Protein AF-A0A7S2WMC5-F1 (afdb_monomer_lite)

Secondary structure (DSSP, 8-state):
-HHHHHHHHHHHHHHHHHHHHHHHHHHHHH--HHHHHHHHHHHHHTSSS---HHHHHHHHHHHHHH-SSSSHHHHHHHHHHHHHHHHHHHHHHHHHHHHHHTTSSTTSSS----------------------------------SHHHHHHHHT-HHHHHHHHHHHHHHHHHHHHHHHTT--

Sequence (182 aa):
EDAENRDILDERGYHLSTAAHYYRKAAELYDSPRANFNLGFMHQWGLGLKQDFPLAKRHFDLASTTNSGNAELAVKIALFCMKAHEDLTKYLVFWKDWQKDDWAQTTQTTLTGTDKKHRIPNHSNSEIGNGDTSHKFPTGKKKRTLEIVLSHVLTWETVLLAVLAVAFTMLLNYRRRTGRRQ

Structure (mmCIF, N/CA/C/O backbone):
data_AF-A0A7S2WMC5-F1
#
_entry.id   AF-A0A7S2WMC5-F1
#
loop_
_atom_site.group_PDB
_atom_site.id
_atom_site.type_symbol
_atom_site.label_atom_id
_atom_site.label_alt_id
_atom_site.label_comp_id
_atom_site.label_asym_id
_atom_site.label_entity_id
_atom_site.label_seq_id
_atom_site.pdbx_PDB_ins_code
_atom_site.Cartn_x
_atom_site.Cartn_y
_atom_site.Cartn_z
_atom_site.occupancy
_atom_site.B_iso_or_equiv
_atom_site.auth_seq_id
_atom_site.auth_comp_id
_atom_site.auth_asym_id
_atom_site.auth_atom_id
_atom_site.pdbx_PDB_model_num
ATOM 1 N N . GLU A 1 1 ? -18.361 22.824 -19.604 1.00 61.12 1 GLU A N 1
ATOM 2 C CA . GLU A 1 1 ? -17.854 22.438 -18.270 1.00 61.12 1 GLU A CA 1
ATOM 3 C C . GLU A 1 1 ? -18.191 20.987 -17.907 1.00 61.12 1 GLU A C 1
ATOM 5 O O . GLU A 1 1 ? -17.268 20.237 -17.623 1.00 61.12 1 GLU A O 1
ATOM 10 N N . ASP A 1 2 ? -19.449 20.530 -17.995 1.00 69.62 2 ASP A N 1
ATOM 11 C CA . ASP A 1 2 ? -19.800 19.140 -17.614 1.00 69.62 2 ASP A CA 1
ATOM 12 C C . ASP A 1 2 ? -19.323 18.042 -18.589 1.00 69.62 2 ASP A C 1
ATOM 14 O O . ASP A 1 2 ? -19.122 16.900 -18.181 1.00 69.62 2 ASP A O 1
ATOM 18 N N . ALA A 1 3 ? -19.159 18.350 -19.881 1.00 70.75 3 ALA A N 1
ATOM 19 C CA . ALA A 1 3 ? -18.632 17.401 -20.874 1.00 70.75 3 ALA A CA 1
ATOM 20 C C . ALA A 1 3 ? -17.104 17.258 -20.766 1.00 70.75 3 ALA A C 1
ATOM 22 O O . ALA A 1 3 ? -16.603 16.157 -20.592 1.00 70.75 3 ALA A O 1
ATOM 23 N N . GLU A 1 4 ? -16.396 18.384 -20.717 1.00 70.06 4 GLU A N 1
ATOM 24 C CA . GLU A 1 4 ? -14.940 18.446 -20.545 1.00 70.06 4 GLU A CA 1
ATOM 25 C C . GLU A 1 4 ? -14.478 17.780 -19.236 1.00 70.06 4 GLU A C 1
ATOM 27 O O . GLU A 1 4 ? -13.518 17.017 -19.226 1.00 70.06 4 GLU A O 1
ATOM 32 N N . ASN A 1 5 ? -15.217 17.959 -18.133 1.00 70.94 5 ASN A N 1
ATOM 33 C CA . ASN A 1 5 ? -14.928 17.244 -16.886 1.00 70.94 5 ASN A CA 1
ATOM 34 C C . ASN A 1 5 ? -15.128 15.725 -16.990 1.00 70.94 5 ASN A C 1
ATOM 36 O O . ASN A 1 5 ? -14.448 14.988 -16.280 1.00 70.94 5 ASN A O 1
ATOM 40 N N . ARG A 1 6 ? -16.048 15.237 -17.834 1.00 71.88 6 ARG A N 1
ATOM 41 C CA . ARG A 1 6 ? -16.231 13.793 -18.051 1.00 71.88 6 ARG A CA 1
ATOM 42 C C . ARG A 1 6 ? -15.093 13.204 -18.881 1.00 71.88 6 ARG A C 1
ATOM 44 O O . ARG A 1 6 ? -14.588 12.153 -18.499 1.00 71.88 6 ARG A O 1
ATOM 51 N N . ASP A 1 7 ? -14.631 13.917 -19.902 1.00 76.56 7 ASP A N 1
ATOM 52 C CA . ASP A 1 7 ? -13.492 13.497 -20.729 1.00 76.56 7 ASP A CA 1
ATOM 53 C C . ASP A 1 7 ? -12.194 13.433 -19.902 1.00 76.56 7 ASP A C 1
ATOM 55 O O . ASP A 1 7 ? -11.469 12.441 -19.944 1.00 76.56 7 ASP A O 1
ATOM 59 N N . ILE A 1 8 ? -11.956 14.421 -19.029 1.00 76.19 8 ILE A N 1
ATOM 60 C CA . ILE A 1 8 ? -10.798 14.437 -18.113 1.00 76.19 8 ILE A CA 1
ATOM 61 C C . ILE A 1 8 ? -10.810 13.239 -17.146 1.00 76.19 8 ILE A C 1
ATOM 63 O O . ILE A 1 8 ? -9.752 12.733 -16.756 1.00 76.19 8 ILE A O 1
ATOM 67 N N . LEU A 1 9 ? -11.990 12.798 -16.699 1.00 76.12 9 LEU A N 1
ATOM 68 C CA . LEU A 1 9 ? -12.109 11.643 -15.804 1.00 76.12 9 LEU A CA 1
ATOM 69 C C . LEU A 1 9 ? -11.818 10.328 -16.535 1.00 76.12 9 LEU A C 1
ATOM 71 O O . LEU A 1 9 ? -11.166 9.458 -15.952 1.00 76.12 9 LEU A O 1
ATOM 75 N N . ASP A 1 10 ? -12.250 10.207 -17.791 1.00 81.31 10 ASP A N 1
ATOM 76 C CA . ASP A 1 10 ? -12.004 9.025 -18.619 1.00 81.31 10 ASP A CA 1
ATOM 77 C C . ASP A 1 10 ? -10.522 8.912 -19.015 1.00 81.31 10 ASP A C 1
ATOM 79 O O . ASP A 1 10 ? -9.897 7.869 -18.807 1.00 81.31 10 ASP A O 1
ATOM 83 N N . GLU A 1 11 ? -9.897 10.022 -19.429 1.00 83.75 11 GLU A N 1
ATOM 84 C CA . GLU A 1 11 ? -8.457 10.071 -19.719 1.00 83.75 11 GLU A CA 1
ATOM 85 C C . GLU A 1 11 ? -7.613 9.693 -18.496 1.00 83.75 11 GLU A C 1
ATOM 87 O O . GLU A 1 11 ? -6.707 8.857 -18.577 1.00 83.75 11 GLU A O 1
ATOM 92 N N . ARG A 1 12 ? -7.928 10.247 -17.316 1.00 85.00 12 ARG A N 1
ATOM 93 C CA . ARG A 1 12 ? -7.229 9.888 -16.070 1.00 85.00 12 ARG A CA 1
ATOM 94 C C . ARG A 1 12 ? -7.381 8.405 -15.744 1.00 85.00 12 ARG A C 1
ATOM 96 O O . ARG A 1 12 ? -6.397 7.772 -15.361 1.00 85.00 12 ARG A O 1
ATOM 103 N N . GLY A 1 13 ? -8.580 7.847 -15.900 1.00 85.81 13 GLY A N 1
ATOM 104 C CA . GLY A 1 13 ? -8.832 6.419 -15.704 1.00 85.81 13 GLY A CA 1
ATOM 105 C C . GLY A 1 13 ? -7.994 5.551 -16.645 1.00 85.81 13 GLY A C 1
ATOM 106 O O . GLY A 1 13 ? -7.357 4.591 -16.200 1.00 85.81 13 GLY A O 1
ATOM 107 N N . TYR A 1 14 ? -7.919 5.939 -17.919 1.00 88.25 14 TYR A N 1
ATOM 108 C CA . TYR A 1 14 ? -7.126 5.260 -18.940 1.00 88.25 14 TYR A CA 1
ATOM 109 C C . TYR A 1 14 ? -5.619 5.291 -18.640 1.00 88.25 14 TYR A C 1
ATOM 111 O O . TYR A 1 14 ? -4.944 4.255 -18.693 1.00 88.25 14 TYR A O 1
ATOM 119 N N . HIS A 1 15 ? -5.081 6.452 -18.254 1.00 91.31 15 HIS A N 1
ATOM 120 C CA . HIS A 1 15 ? -3.672 6.581 -17.875 1.00 91.31 15 HIS A CA 1
ATOM 121 C C . HIS A 1 15 ? -3.325 5.735 -16.646 1.00 91.31 15 HIS A C 1
ATOM 123 O O . HIS A 1 15 ? -2.280 5.084 -16.626 1.00 91.31 15 HIS A O 1
ATOM 129 N N . LEU A 1 16 ? -4.209 5.689 -15.645 1.00 92.12 16 LEU A N 1
ATOM 130 C CA . LEU A 1 16 ? -4.021 4.857 -14.455 1.00 92.12 16 LEU A CA 1
ATOM 131 C C . LEU A 1 16 ? -4.069 3.363 -14.802 1.00 92.12 16 LEU A C 1
ATOM 133 O O . LEU A 1 16 ? -3.198 2.610 -14.376 1.00 92.12 16 LEU A O 1
ATOM 137 N N . SER A 1 17 ? -5.021 2.925 -15.626 1.00 91.94 17 SER A N 1
ATOM 138 C CA . SER A 1 17 ? -5.083 1.528 -16.081 1.00 91.94 17 SER A CA 1
ATOM 139 C C . SER A 1 17 ? -3.808 1.116 -16.830 1.00 91.94 17 SER A C 1
ATOM 141 O O . SER A 1 17 ? -3.213 0.065 -16.572 1.00 91.94 17 SER A O 1
ATOM 143 N N . THR A 1 18 ? -3.316 2.003 -17.694 1.00 93.75 18 THR A N 1
ATOM 144 C CA . THR A 1 18 ? -2.070 1.801 -18.436 1.00 93.75 18 THR A CA 1
ATOM 145 C C . THR A 1 18 ? -0.858 1.742 -17.499 1.00 93.75 18 THR A C 1
ATOM 147 O O . THR A 1 18 ? -0.014 0.854 -17.630 1.00 93.75 18 THR A O 1
ATOM 150 N N . ALA A 1 19 ? -0.778 2.635 -16.508 1.00 93.75 19 ALA A N 1
ATOM 151 C CA . ALA A 1 19 ? 0.290 2.634 -15.510 1.00 93.75 19 ALA A CA 1
ATOM 152 C C . ALA A 1 19 ? 0.305 1.336 -14.688 1.00 93.75 19 ALA A C 1
ATOM 154 O O . ALA A 1 19 ? 1.363 0.726 -14.527 1.00 93.75 19 ALA A O 1
ATOM 155 N N . ALA A 1 20 ? -0.864 0.863 -14.244 1.00 93.38 20 ALA A N 1
ATOM 156 C CA . ALA A 1 20 ? -1.004 -0.416 -13.551 1.00 93.38 20 ALA A CA 1
ATOM 157 C C . ALA A 1 20 ? -0.447 -1.583 -14.374 1.00 93.38 20 ALA A C 1
ATOM 159 O O . ALA A 1 20 ? 0.269 -2.435 -13.847 1.00 93.38 20 ALA A O 1
ATOM 160 N N . HIS A 1 21 ? -0.728 -1.608 -15.676 1.00 93.81 21 HIS A N 1
ATOM 161 C CA . HIS A 1 21 ? -0.211 -2.639 -16.567 1.00 93.81 21 HIS A CA 1
ATOM 162 C C . HIS A 1 21 ? 1.328 -2.624 -16.648 1.00 93.81 21 HIS A C 1
ATOM 164 O O . HIS A 1 21 ? 1.963 -3.679 -16.580 1.00 93.81 21 HIS A O 1
ATOM 170 N N . TYR A 1 22 ? 1.956 -1.447 -16.738 1.00 94.56 22 TYR A N 1
ATOM 171 C CA . TYR A 1 22 ? 3.420 -1.350 -16.735 1.00 94.56 22 TYR A CA 1
ATOM 172 C C . TYR A 1 22 ? 4.039 -1.707 -15.382 1.00 94.56 22 TYR A C 1
ATOM 174 O O . TYR A 1 22 ? 5.055 -2.402 -15.350 1.00 94.56 22 TYR A O 1
ATOM 182 N N . TYR A 1 23 ? 3.423 -1.302 -14.268 1.00 94.12 23 TYR A N 1
ATOM 183 C CA . TYR A 1 23 ? 3.882 -1.711 -12.940 1.00 94.12 23 TYR A CA 1
ATOM 184 C C . TYR A 1 23 ? 3.781 -3.218 -12.742 1.00 94.12 23 TYR A C 1
ATOM 186 O O . TYR A 1 23 ? 4.703 -3.812 -12.193 1.00 94.12 23 TYR A O 1
ATOM 194 N N . ARG A 1 24 ? 2.725 -3.855 -13.255 1.00 93.88 24 ARG A N 1
ATOM 195 C CA . ARG A 1 24 ? 2.596 -5.312 -13.232 1.00 93.88 24 ARG A CA 1
ATOM 196 C C . ARG A 1 24 ? 3.755 -5.986 -13.960 1.00 93.88 24 ARG A C 1
ATOM 198 O O . ARG A 1 24 ? 4.424 -6.828 -13.376 1.00 93.88 24 ARG A O 1
ATOM 205 N N . LYS A 1 25 ? 4.057 -5.550 -15.188 1.00 95.25 25 LYS A N 1
ATOM 206 C CA . LYS A 1 25 ? 5.210 -6.065 -15.943 1.00 95.25 25 LYS A CA 1
ATOM 207 C C . LYS A 1 25 ? 6.529 -5.840 -15.204 1.00 95.25 25 LYS A C 1
ATOM 209 O O . LYS A 1 25 ? 7.369 -6.728 -15.182 1.00 95.25 25 LYS A O 1
ATOM 214 N N . ALA A 1 26 ? 6.717 -4.675 -14.587 1.00 92.44 26 ALA A N 1
ATOM 215 C CA . ALA A 1 26 ? 7.933 -4.377 -13.837 1.00 92.44 26 ALA A CA 1
ATOM 216 C C . ALA A 1 26 ? 8.072 -5.221 -12.556 1.00 92.44 26 ALA A C 1
ATOM 218 O O . ALA A 1 26 ? 9.184 -5.603 -12.194 1.00 92.44 26 ALA A O 1
ATOM 219 N N . ALA A 1 27 ? 6.958 -5.522 -11.886 1.00 90.69 27 ALA A N 1
ATOM 220 C CA . ALA A 1 27 ? 6.921 -6.425 -10.741 1.00 90.69 27 ALA A CA 1
ATOM 221 C C . ALA A 1 27 ? 7.203 -7.877 -11.161 1.00 90.69 27 ALA A C 1
ATOM 223 O O . ALA A 1 27 ? 7.975 -8.555 -10.502 1.00 90.69 27 ALA A O 1
ATOM 224 N N . GLU A 1 28 ? 6.641 -8.340 -12.279 1.00 90.12 28 GLU A N 1
ATOM 225 C CA . GLU A 1 28 ? 6.830 -9.715 -12.763 1.00 90.12 28 GLU A CA 1
ATOM 226 C C . GLU A 1 28 ? 8.234 -9.958 -13.342 1.00 90.12 28 GLU A C 1
ATOM 228 O O . GLU A 1 28 ? 8.817 -11.014 -13.112 1.00 90.12 28 GLU A O 1
ATOM 233 N N . LEU A 1 29 ? 8.793 -8.993 -14.081 1.00 91.81 29 LEU A N 1
ATOM 234 C CA . LEU A 1 29 ? 10.081 -9.152 -14.770 1.00 91.81 29 LEU A CA 1
ATOM 235 C C . LEU A 1 29 ? 11.295 -8.842 -13.889 1.00 91.81 29 LEU A C 1
ATOM 237 O O . LEU A 1 29 ? 12.344 -9.456 -14.063 1.00 91.81 29 LEU A O 1
ATOM 241 N N . TYR A 1 30 ? 11.178 -7.864 -12.989 1.00 88.38 30 TYR A N 1
ATOM 242 C CA . TYR A 1 30 ? 12.319 -7.326 -12.237 1.00 88.38 30 TYR A CA 1
ATOM 243 C C . TYR A 1 30 ? 12.152 -7.425 -10.721 1.00 88.38 30 TYR A C 1
ATOM 245 O O . TYR A 1 30 ? 12.967 -6.855 -9.998 1.00 88.38 30 TYR A O 1
ATOM 253 N N . ASP A 1 31 ? 11.074 -8.061 -10.246 1.00 85.81 31 ASP A N 1
ATOM 254 C CA . ASP A 1 31 ? 10.668 -8.099 -8.834 1.00 85.81 31 ASP A CA 1
ATOM 255 C C . ASP A 1 31 ? 10.788 -6.729 -8.149 1.00 85.81 31 ASP A C 1
ATOM 257 O O . ASP A 1 31 ? 11.245 -6.579 -7.019 1.00 85.81 31 ASP A O 1
ATOM 261 N N . SER A 1 32 ? 10.445 -5.664 -8.882 1.00 87.88 32 SER A N 1
ATOM 262 C CA . SER A 1 32 ? 10.767 -4.320 -8.421 1.00 87.88 32 SER A CA 1
ATOM 263 C C . SER A 1 32 ? 9.929 -3.974 -7.182 1.00 87.88 32 SER A C 1
ATOM 265 O O . SER A 1 32 ? 8.700 -3.879 -7.284 1.00 87.88 32 SER A O 1
ATOM 267 N N . PRO A 1 33 ? 10.550 -3.676 -6.024 1.00 87.69 33 PRO A N 1
ATOM 268 C CA . PRO A 1 33 ? 9.816 -3.363 -4.796 1.00 87.69 33 PRO A CA 1
ATOM 269 C C . PRO A 1 33 ? 8.973 -2.092 -4.952 1.00 87.69 33 PRO A C 1
ATOM 271 O O . PRO A 1 33 ? 7.888 -1.977 -4.389 1.00 87.69 33 PRO A O 1
ATOM 274 N N . ARG A 1 34 ? 9.433 -1.142 -5.777 1.00 87.25 34 ARG A N 1
ATOM 275 C CA . ARG A 1 34 ? 8.686 0.084 -6.099 1.00 87.25 34 ARG A CA 1
ATOM 276 C C . ARG A 1 34 ? 7.462 -0.203 -6.964 1.00 87.25 34 ARG A C 1
ATOM 278 O O . ARG A 1 34 ? 6.416 0.396 -6.741 1.00 87.25 34 ARG A O 1
ATOM 285 N N . ALA A 1 35 ? 7.583 -1.112 -7.931 1.00 91.19 35 ALA A N 1
ATOM 286 C CA . ALA A 1 35 ? 6.454 -1.506 -8.764 1.00 91.19 35 ALA A CA 1
ATOM 287 C C . ALA A 1 35 ? 5.395 -2.247 -7.937 1.00 91.19 35 ALA A C 1
ATOM 289 O O . ALA A 1 35 ? 4.222 -1.899 -8.019 1.00 91.19 35 ALA A O 1
ATOM 290 N N . ASN A 1 36 ? 5.817 -3.178 -7.076 1.00 91.19 36 ASN A N 1
ATOM 291 C CA . ASN A 1 36 ? 4.932 -3.867 -6.136 1.00 91.19 36 ASN A CA 1
ATOM 292 C C . ASN A 1 36 ? 4.239 -2.891 -5.169 1.00 91.19 36 ASN A C 1
ATOM 294 O O . ASN A 1 36 ? 3.026 -2.971 -4.991 1.00 91.19 36 ASN A O 1
ATOM 298 N N . PHE A 1 37 ? 4.958 -1.904 -4.623 1.00 90.81 37 PHE A N 1
ATOM 299 C CA . PHE A 1 37 ? 4.348 -0.864 -3.788 1.00 90.81 37 PHE A CA 1
ATOM 300 C C . PHE A 1 37 ? 3.276 -0.063 -4.542 1.00 90.81 37 PHE A C 1
ATOM 302 O O . PHE A 1 37 ? 2.164 0.098 -4.042 1.00 90.81 37 PHE A O 1
ATOM 309 N N . ASN A 1 38 ? 3.577 0.401 -5.758 1.00 91.19 38 ASN A N 1
ATOM 310 C CA . ASN A 1 38 ? 2.623 1.166 -6.563 1.00 91.19 38 ASN A CA 1
ATOM 311 C C . ASN A 1 38 ? 1.410 0.321 -6.975 1.00 91.19 38 ASN A C 1
ATOM 313 O O . ASN A 1 38 ? 0.292 0.825 -6.976 1.00 91.19 38 ASN A O 1
ATOM 317 N N . LEU A 1 39 ? 1.597 -0.967 -7.271 1.00 92.50 39 LEU A N 1
ATOM 318 C CA . LEU A 1 39 ? 0.489 -1.866 -7.587 1.00 92.50 39 LEU A CA 1
ATOM 319 C C . LEU A 1 39 ? -0.421 -2.082 -6.368 1.00 92.50 39 LEU A C 1
ATOM 321 O O . LEU A 1 39 ? -1.644 -2.007 -6.487 1.00 92.50 39 LEU A O 1
ATOM 325 N N . GLY A 1 40 ? 0.175 -2.274 -5.184 1.00 91.62 40 GLY A N 1
ATOM 326 C CA . GLY A 1 40 ? -0.557 -2.358 -3.919 1.00 91.62 40 GLY A CA 1
ATOM 327 C C . GLY A 1 40 ? -1.345 -1.082 -3.620 1.00 91.62 40 GLY A C 1
ATOM 328 O O . GLY A 1 40 ? -2.528 -1.146 -3.287 1.00 91.62 40 GLY A O 1
ATOM 329 N N . PHE A 1 41 ? -0.728 0.080 -3.851 1.00 89.75 41 PHE A N 1
ATOM 330 C CA . PHE A 1 41 ? -1.374 1.388 -3.756 1.00 89.75 41 PHE A CA 1
ATOM 331 C C . PHE A 1 41 ? -2.597 1.451 -4.686 1.00 89.75 41 PHE A C 1
ATOM 333 O O . PHE A 1 41 ? -3.723 1.668 -4.246 1.00 89.75 41 PHE A O 1
ATOM 340 N N . MET A 1 42 ? -2.431 1.164 -5.975 1.00 91.56 42 MET A N 1
ATOM 341 C CA . MET A 1 42 ? -3.540 1.248 -6.931 1.00 91.56 42 MET A CA 1
ATOM 342 C C . MET A 1 42 ? -4.704 0.303 -6.591 1.00 91.56 42 MET A C 1
ATOM 344 O O . MET A 1 42 ? -5.859 0.699 -6.751 1.00 91.56 42 MET A O 1
ATOM 348 N N . HIS A 1 43 ? -4.430 -0.884 -6.039 1.00 92.56 43 HIS A N 1
ATOM 349 C CA . HIS A 1 43 ? -5.460 -1.795 -5.529 1.00 92.56 43 HIS A CA 1
ATOM 350 C C . HIS A 1 43 ? -6.152 -1.302 -4.250 1.00 92.56 43 HIS A C 1
ATOM 352 O O . HIS A 1 43 ? -7.343 -1.554 -4.077 1.00 92.56 43 HIS A O 1
ATOM 358 N N . GLN A 1 44 ? -5.461 -0.574 -3.372 1.00 87.75 44 GLN A N 1
ATOM 359 C CA . GLN A 1 44 ? -6.057 -0.012 -2.157 1.00 87.75 44 GLN A CA 1
ATOM 360 C C . GLN A 1 44 ? -7.054 1.114 -2.464 1.00 87.75 44 GLN A C 1
ATOM 362 O O . GLN A 1 44 ? -8.115 1.178 -1.842 1.00 87.75 44 GLN A O 1
ATOM 367 N N . TRP A 1 45 ? -6.727 1.997 -3.412 1.00 86.38 45 TRP A N 1
ATOM 368 C CA . TRP A 1 45 ? -7.572 3.147 -3.769 1.00 86.38 45 TRP A CA 1
ATOM 369 C C . TRP A 1 45 ? -8.489 2.910 -4.976 1.00 86.38 45 TRP A C 1
ATOM 371 O O . TRP A 1 45 ? -9.348 3.743 -5.245 1.00 86.38 45 TRP A O 1
ATOM 381 N N . GLY A 1 46 ? -8.334 1.799 -5.700 1.00 88.94 46 GLY A N 1
ATOM 382 C CA . GLY A 1 46 ? -9.106 1.532 -6.918 1.00 88.94 46 GLY A CA 1
ATOM 383 C C . GLY A 1 46 ? -8.731 2.458 -8.084 1.00 88.94 46 GLY A C 1
ATOM 384 O O . GLY A 1 46 ? -9.591 2.892 -8.847 1.00 88.94 46 GLY A O 1
ATOM 385 N N . LEU A 1 47 ? -7.449 2.810 -8.207 1.00 86.44 47 LEU A N 1
ATOM 386 C CA . LEU A 1 47 ? -6.949 3.733 -9.231 1.00 86.44 47 LEU A CA 1
ATOM 387 C C . LEU A 1 47 ? -6.671 2.978 -10.531 1.00 86.44 47 LEU A C 1
ATOM 389 O O . LEU A 1 47 ? -5.665 2.282 -10.632 1.00 86.44 47 LEU A O 1
ATOM 393 N N . GLY A 1 48 ? -7.563 3.084 -11.521 1.00 83.56 48 GLY A N 1
ATOM 394 C CA . GLY A 1 48 ? -7.423 2.382 -12.811 1.00 83.56 48 GLY A CA 1
ATOM 395 C C . GLY A 1 48 ? -7.496 0.848 -12.717 1.00 83.56 48 GLY A C 1
ATOM 396 O O . GLY A 1 48 ? -7.332 0.154 -13.719 1.00 83.56 48 GLY A O 1
ATOM 397 N N . LEU A 1 49 ? -7.749 0.325 -11.515 1.00 86.88 49 LEU A N 1
ATOM 398 C CA . LEU A 1 49 ? -7.889 -1.082 -11.162 1.00 86.88 49 LEU A CA 1
ATOM 399 C C . LEU A 1 49 ? -9.088 -1.238 -10.226 1.00 86.88 49 LEU A C 1
ATOM 401 O O . LEU A 1 49 ? -9.489 -0.301 -9.537 1.00 86.88 49 LEU A O 1
ATOM 405 N N . LYS A 1 50 ? -9.630 -2.454 -10.147 1.00 88.94 50 LYS A N 1
ATOM 406 C CA . LYS A 1 50 ? -10.634 -2.786 -9.135 1.00 88.94 50 LYS A CA 1
ATOM 407 C C . LYS A 1 50 ? -10.000 -2.736 -7.740 1.00 88.94 50 LYS A C 1
ATOM 409 O O . LYS A 1 50 ? -8.909 -3.275 -7.536 1.00 88.94 50 LYS A O 1
ATOM 414 N N . GLN A 1 51 ? -10.704 -2.105 -6.800 1.00 90.25 51 GLN A N 1
ATOM 415 C CA . GLN A 1 51 ? -10.285 -2.045 -5.404 1.00 90.25 51 GLN A CA 1
ATOM 416 C C . GLN A 1 51 ? -10.276 -3.453 -4.791 1.00 90.25 51 GLN A C 1
ATOM 418 O O . GLN A 1 51 ? -11.299 -4.140 -4.803 1.00 90.25 51 GLN A O 1
ATOM 423 N N . ASP A 1 52 ? -9.121 -3.875 -4.279 1.00 90.56 52 ASP A N 1
ATOM 424 C CA . ASP A 1 52 ? -8.905 -5.198 -3.690 1.00 90.56 52 ASP A CA 1
ATOM 425 C C . ASP A 1 52 ? -7.874 -5.104 -2.556 1.00 90.56 52 ASP A C 1
ATOM 427 O O . ASP A 1 52 ? -6.663 -5.020 -2.768 1.00 90.56 52 ASP A O 1
ATOM 431 N N . PHE A 1 53 ? -8.376 -5.085 -1.323 1.00 86.75 53 PHE A N 1
ATOM 432 C CA . PHE A 1 53 ? -7.562 -4.948 -0.118 1.00 86.75 53 PHE A CA 1
ATOM 433 C C . PHE A 1 53 ? -6.655 -6.167 0.149 1.00 86.75 53 PHE A C 1
ATOM 435 O O . PHE A 1 53 ? -5.468 -5.959 0.418 1.00 86.75 53 PHE A O 1
ATOM 442 N N . PRO A 1 54 ? -7.139 -7.427 0.068 1.00 89.44 54 PRO A N 1
ATOM 443 C CA . PRO A 1 54 ? -6.273 -8.604 0.162 1.00 89.44 54 PRO A CA 1
ATOM 444 C C . PRO A 1 54 ? -5.116 -8.597 -0.840 1.00 89.44 54 PRO A C 1
ATOM 446 O O . PRO A 1 54 ? -3.973 -8.878 -0.469 1.00 89.44 54 PRO A O 1
ATOM 449 N N . LEU A 1 55 ? -5.397 -8.253 -2.098 1.00 89.38 55 LEU A N 1
ATOM 450 C CA . LEU A 1 55 ? -4.378 -8.221 -3.141 1.00 89.38 55 LEU A CA 1
ATOM 451 C C . LEU A 1 55 ? -3.373 -7.087 -2.906 1.00 89.38 55 LEU A C 1
ATOM 453 O O . LEU A 1 55 ? -2.168 -7.305 -3.038 1.00 89.38 55 LEU A O 1
ATOM 457 N N . ALA A 1 56 ? -3.845 -5.915 -2.467 1.00 89.44 56 ALA A N 1
ATOM 458 C CA . ALA A 1 56 ? -2.983 -4.800 -2.082 1.00 89.44 56 ALA A CA 1
ATOM 459 C C . ALA A 1 56 ? -1.976 -5.201 -0.995 1.00 89.44 56 ALA A C 1
ATOM 461 O O . ALA A 1 56 ? -0.777 -4.957 -1.139 1.00 89.44 56 ALA A O 1
ATOM 462 N N . LYS A 1 57 ? -2.449 -5.887 0.054 1.00 89.75 57 LYS A N 1
ATOM 463 C CA . LYS A 1 57 ? -1.590 -6.380 1.136 1.00 89.75 57 LYS A CA 1
ATOM 464 C C . LYS A 1 57 ? -0.508 -7.323 0.613 1.00 89.75 57 LYS A C 1
ATOM 466 O O . LYS A 1 57 ? 0.655 -7.143 0.951 1.00 89.75 57 LYS A O 1
ATOM 471 N N . ARG A 1 58 ? -0.862 -8.271 -0.260 1.00 90.31 58 ARG A N 1
ATOM 472 C CA . ARG A 1 58 ? 0.110 -9.206 -0.848 1.00 90.31 58 ARG A CA 1
ATOM 473 C C . ARG A 1 58 ? 1.221 -8.479 -1.611 1.00 90.31 58 ARG A C 1
ATOM 475 O O . ARG A 1 58 ? 2.382 -8.860 -1.501 1.00 90.31 58 ARG A O 1
ATOM 482 N N . HIS A 1 59 ? 0.878 -7.443 -2.375 1.00 90.94 59 HIS A N 1
ATOM 483 C CA . HIS A 1 59 ? 1.873 -6.648 -3.096 1.00 90.94 59 HIS A CA 1
ATOM 484 C C . HIS A 1 59 ? 2.749 -5.810 -2.159 1.00 90.94 59 HIS A C 1
ATOM 486 O O . HIS A 1 59 ? 3.949 -5.691 -2.398 1.00 90.94 59 HIS A O 1
ATOM 492 N N . PHE A 1 60 ? 2.192 -5.281 -1.067 1.00 89.31 60 PHE A N 1
ATOM 493 C CA . PHE A 1 60 ? 2.988 -4.633 -0.025 1.00 89.31 60 PHE A CA 1
ATOM 494 C C . PHE A 1 60 ? 3.932 -5.614 0.677 1.00 89.31 60 PHE A C 1
ATOM 496 O O . PHE A 1 60 ? 5.102 -5.290 0.855 1.00 89.31 60 PHE A O 1
ATOM 503 N N . ASP A 1 61 ? 3.474 -6.825 0.994 1.00 88.38 61 ASP A N 1
ATOM 504 C CA . ASP A 1 61 ? 4.319 -7.869 1.579 1.00 88.38 61 ASP A CA 1
ATOM 505 C C . ASP A 1 61 ? 5.490 -8.211 0.636 1.00 88.38 61 ASP A C 1
ATOM 507 O O . ASP A 1 61 ? 6.640 -8.244 1.072 1.00 88.38 61 ASP A O 1
ATOM 511 N N . LEU A 1 62 ? 5.226 -8.344 -0.671 1.00 87.50 62 LEU A N 1
ATOM 512 C CA . LEU A 1 62 ? 6.262 -8.588 -1.686 1.00 87.50 62 LEU A CA 1
ATOM 513 C C . LEU A 1 62 ? 7.246 -7.409 -1.813 1.00 87.50 62 LEU A C 1
ATOM 515 O O . LEU A 1 62 ? 8.457 -7.592 -1.904 1.00 87.50 62 LEU A O 1
ATOM 519 N N . ALA A 1 63 ? 6.745 -6.172 -1.749 1.00 86.50 63 ALA A N 1
ATOM 520 C CA . ALA A 1 63 ? 7.592 -4.980 -1.737 1.00 86.50 63 ALA A CA 1
ATOM 521 C C . ALA A 1 63 ? 8.486 -4.905 -0.487 1.00 86.50 63 ALA A C 1
ATOM 523 O O . ALA A 1 63 ? 9.609 -4.399 -0.566 1.00 86.50 63 ALA A O 1
ATOM 524 N N . SER A 1 64 ? 7.999 -5.411 0.653 1.00 82.00 64 SER A N 1
ATOM 525 C CA . SER A 1 64 ? 8.755 -5.478 1.906 1.00 82.00 64 SER A CA 1
ATOM 526 C C . SER A 1 64 ? 9.873 -6.515 1.854 1.00 82.00 64 SER A C 1
ATOM 528 O O . SER A 1 64 ? 10.926 -6.282 2.442 1.00 82.00 64 SER A O 1
ATOM 530 N N . THR A 1 65 ? 9.660 -7.657 1.193 1.00 78.88 65 THR A N 1
ATOM 531 C CA . THR A 1 65 ? 10.659 -8.735 1.144 1.00 78.88 65 THR A CA 1
ATOM 532 C C . THR A 1 65 ? 11.856 -8.389 0.267 1.00 78.88 65 THR A C 1
ATOM 534 O O . THR A 1 65 ? 12.972 -8.799 0.575 1.00 78.88 65 THR A O 1
ATOM 537 N N . THR A 1 66 ? 11.651 -7.607 -0.796 1.00 72.81 66 THR A N 1
ATOM 538 C CA . THR A 1 66 ? 12.695 -7.348 -1.800 1.00 72.81 66 THR A CA 1
ATOM 539 C C . THR A 1 66 ? 13.580 -6.132 -1.470 1.00 72.81 66 THR A C 1
ATOM 541 O O . THR A 1 66 ? 14.632 -5.954 -2.081 1.00 72.81 66 THR A O 1
ATOM 544 N N . ASN A 1 67 ? 13.219 -5.279 -0.498 1.00 67.94 67 ASN A N 1
ATOM 545 C CA . ASN A 1 67 ? 13.989 -4.068 -0.170 1.00 67.94 67 ASN A CA 1
ATOM 546 C C . ASN A 1 67 ? 14.251 -3.902 1.335 1.00 67.94 67 ASN A C 1
ATOM 548 O O . ASN A 1 67 ? 13.475 -3.270 2.048 1.00 67.94 67 ASN A O 1
ATOM 552 N N . SER A 1 68 ? 15.398 -4.405 1.784 1.00 59.34 68 SER A N 1
ATOM 553 C CA . SER A 1 68 ? 15.863 -4.402 3.178 1.00 59.34 68 SER A CA 1
ATOM 554 C C . SER A 1 68 ? 16.485 -3.080 3.665 1.00 59.34 68 SER A C 1
ATOM 556 O O . SER A 1 68 ? 16.961 -3.020 4.794 1.00 59.34 68 SER A O 1
ATOM 558 N N . GLY A 1 69 ? 16.524 -2.024 2.838 1.00 62.09 69 GLY A N 1
ATOM 559 C CA . GLY A 1 69 ? 17.242 -0.781 3.165 1.00 62.09 69 GLY A CA 1
ATOM 560 C C . GLY A 1 69 ? 16.356 0.444 3.402 1.00 62.09 69 GLY A C 1
ATOM 561 O O . GLY A 1 69 ? 16.396 1.037 4.473 1.00 62.09 69 GLY A O 1
ATOM 562 N N . ASN A 1 70 ? 15.570 0.853 2.394 1.00 57.41 70 ASN A N 1
ATOM 563 C CA . ASN A 1 70 ? 14.910 2.176 2.392 1.00 57.41 70 ASN A CA 1
ATOM 564 C C . ASN A 1 70 ? 13.400 2.160 2.082 1.00 57.41 70 ASN A C 1
ATOM 566 O O . ASN A 1 70 ? 12.706 3.108 2.443 1.00 57.41 70 ASN A O 1
ATOM 570 N N . ALA A 1 71 ? 12.862 1.129 1.414 1.00 58.31 71 ALA A N 1
ATOM 571 C CA . ALA A 1 71 ? 11.415 1.062 1.133 1.00 58.31 71 ALA A CA 1
ATOM 572 C C . ALA A 1 71 ? 10.605 0.378 2.243 1.00 58.31 71 ALA A C 1
ATOM 574 O O . ALA A 1 71 ? 9.382 0.504 2.266 1.00 58.31 71 ALA A O 1
ATOM 575 N N . GLU A 1 72 ? 11.272 -0.291 3.185 1.00 67.56 72 GLU A N 1
ATOM 576 C CA . GLU A 1 72 ? 10.624 -1.008 4.282 1.00 67.56 72 GLU A CA 1
ATOM 577 C C . GLU A 1 72 ? 9.757 -0.081 5.148 1.00 67.56 72 GLU A C 1
ATOM 579 O O . GLU A 1 72 ? 8.639 -0.436 5.514 1.00 67.56 72 GLU A O 1
ATOM 584 N N . LEU A 1 73 ? 10.220 1.145 5.423 1.00 71.25 73 LEU A N 1
ATOM 585 C CA . LEU A 1 73 ? 9.467 2.104 6.236 1.00 71.25 73 LEU A CA 1
ATOM 586 C C . LEU A 1 73 ? 8.171 2.551 5.544 1.00 71.25 73 LEU A C 1
ATOM 588 O O . LEU A 1 73 ? 7.116 2.571 6.173 1.00 71.25 7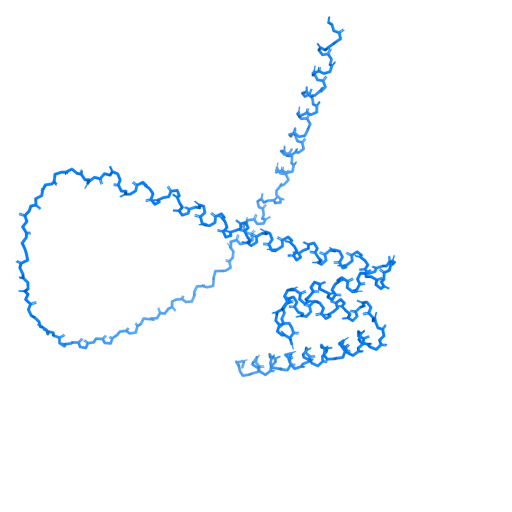3 LEU A O 1
ATOM 592 N N . ALA 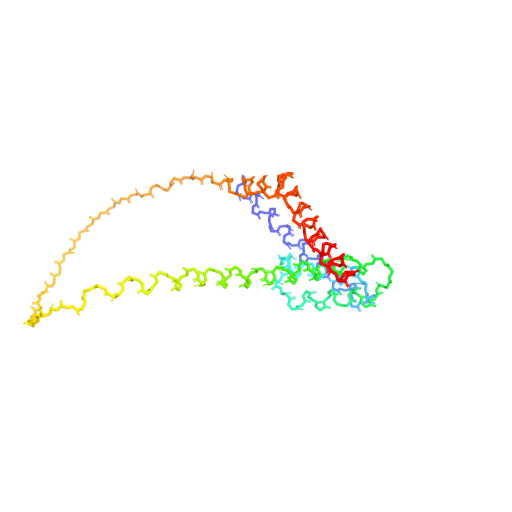A 1 74 ? 8.232 2.874 4.250 1.00 72.81 74 ALA A N 1
ATOM 593 C CA . ALA A 1 74 ? 7.063 3.312 3.487 1.00 72.81 74 ALA A CA 1
ATOM 594 C C . ALA A 1 74 ? 6.009 2.199 3.379 1.00 72.81 74 ALA A C 1
ATOM 596 O O . ALA A 1 74 ? 4.819 2.447 3.575 1.00 72.81 74 ALA A O 1
ATOM 597 N N . VAL A 1 75 ? 6.455 0.964 3.137 1.00 76.88 75 VAL A N 1
ATOM 598 C CA . VAL A 1 75 ? 5.588 -0.219 3.099 1.00 76.88 75 VAL A CA 1
ATOM 599 C C . VAL A 1 75 ? 4.956 -0.477 4.469 1.00 76.88 75 VAL A C 1
ATOM 601 O O . VAL A 1 75 ? 3.745 -0.663 4.559 1.00 76.88 75 VAL A O 1
ATOM 604 N N . LYS A 1 76 ? 5.737 -0.417 5.555 1.00 79.12 76 LYS A N 1
ATOM 605 C CA . LYS A 1 76 ? 5.234 -0.592 6.927 1.00 79.12 76 LYS A CA 1
ATOM 606 C C . LYS A 1 76 ? 4.200 0.462 7.310 1.00 79.12 76 LYS A C 1
ATOM 608 O O . LYS A 1 76 ? 3.184 0.114 7.906 1.00 79.12 76 LYS A O 1
ATOM 613 N N . ILE A 1 77 ? 4.426 1.727 6.953 1.00 82.56 77 ILE A N 1
ATOM 614 C CA . ILE A 1 77 ? 3.453 2.803 7.185 1.00 82.56 77 ILE A CA 1
ATOM 615 C C . ILE A 1 77 ? 2.172 2.539 6.387 1.00 82.56 77 ILE A C 1
ATOM 617 O O . ILE A 1 77 ? 1.084 2.642 6.947 1.00 82.56 77 ILE A O 1
ATOM 621 N N . ALA A 1 78 ? 2.279 2.144 5.114 1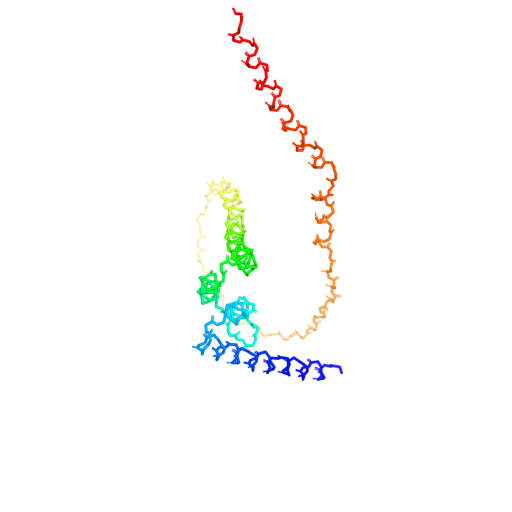.00 78.06 78 ALA A N 1
ATOM 622 C CA . ALA A 1 78 ? 1.114 1.824 4.287 1.00 78.06 78 ALA A CA 1
ATOM 623 C C . ALA A 1 78 ? 0.293 0.660 4.872 1.00 78.06 78 ALA A C 1
ATOM 625 O O . ALA A 1 78 ? -0.925 0.776 5.019 1.00 78.06 78 ALA A O 1
ATOM 626 N N . LEU A 1 79 ? 0.961 -0.421 5.289 1.00 80.69 79 LEU A N 1
ATOM 627 C CA . LEU A 1 79 ? 0.334 -1.567 5.954 1.00 80.69 79 LEU A CA 1
ATOM 628 C C . LEU A 1 79 ? -0.322 -1.174 7.282 1.00 80.69 79 LEU A C 1
ATOM 630 O O . LEU A 1 79 ? -1.452 -1.581 7.556 1.00 80.69 79 LEU A O 1
ATOM 634 N N . PHE A 1 80 ? 0.349 -0.355 8.093 1.00 86.38 80 PHE A N 1
ATOM 635 C CA . PHE A 1 80 ? -0.202 0.147 9.348 1.00 86.38 80 PHE A CA 1
ATOM 636 C C . PHE A 1 80 ? -1.448 1.007 9.113 1.00 86.38 80 PHE A C 1
ATOM 638 O O . PHE A 1 80 ? -2.474 0.773 9.745 1.00 86.38 80 PHE A O 1
ATOM 645 N N . CYS A 1 81 ? -1.403 1.954 8.171 1.00 81.31 81 CYS A N 1
ATOM 646 C CA . CYS A 1 81 ? -2.550 2.792 7.822 1.00 81.31 81 CYS A CA 1
ATOM 647 C C . CYS A 1 81 ? -3.729 1.964 7.301 1.00 81.31 81 CYS A C 1
ATOM 649 O O . CYS A 1 81 ? -4.870 2.218 7.684 1.00 81.31 81 CYS A O 1
ATOM 651 N N . MET A 1 82 ? -3.466 0.961 6.461 1.00 80.19 82 MET A N 1
ATOM 652 C CA . MET A 1 82 ? -4.495 0.045 5.973 1.00 80.19 82 MET A CA 1
ATOM 653 C C . MET A 1 82 ? -5.144 -0.719 7.133 1.00 80.19 82 MET A C 1
ATOM 655 O O . MET A 1 82 ? -6.372 -0.767 7.229 1.00 80.19 82 MET A O 1
ATOM 659 N N . LYS A 1 83 ? -4.331 -1.272 8.039 1.00 82.50 83 LYS A N 1
ATOM 660 C CA . LYS A 1 83 ? -4.829 -2.036 9.183 1.00 82.50 83 LYS A CA 1
ATOM 661 C C . LYS A 1 83 ? -5.618 -1.163 10.156 1.00 82.50 83 LYS A C 1
ATOM 663 O O . LYS A 1 83 ? -6.715 -1.532 10.562 1.00 82.50 83 LYS A O 1
ATOM 668 N N . ALA A 1 84 ? -5.108 0.030 10.448 1.00 80.25 84 ALA A N 1
ATOM 669 C CA . ALA A 1 84 ? -5.788 1.017 11.272 1.00 80.25 84 ALA A CA 1
ATOM 670 C C . ALA A 1 84 ? -7.131 1.444 10.661 1.00 80.25 84 ALA A C 1
ATOM 672 O O . ALA A 1 84 ? -8.103 1.600 11.391 1.00 80.25 84 ALA A O 1
ATOM 673 N N . HIS A 1 85 ? -7.219 1.596 9.335 1.00 80.25 85 HIS A N 1
ATOM 674 C CA . HIS A 1 85 ? -8.481 1.902 8.660 1.00 80.25 85 HIS A CA 1
ATOM 675 C C . HIS A 1 85 ? -9.491 0.747 8.762 1.00 80.25 85 HIS A C 1
ATOM 677 O O . HIS A 1 85 ? -10.670 0.979 9.031 1.00 80.25 85 HIS A O 1
ATOM 683 N N . GLU A 1 86 ? -9.046 -0.501 8.598 1.00 80.69 86 GLU A N 1
ATOM 684 C CA . GLU A 1 86 ? -9.891 -1.686 8.792 1.00 80.69 86 GLU A CA 1
ATOM 685 C C . GLU A 1 86 ? -10.415 -1.777 10.237 1.00 80.69 86 GLU A C 1
ATOM 687 O O . GLU A 1 86 ? -11.604 -1.995 10.469 1.00 80.69 86 GLU A O 1
ATOM 692 N N . ASP A 1 87 ? -9.547 -1.571 11.224 1.00 80.19 87 ASP A N 1
ATOM 693 C CA . ASP A 1 87 ? -9.929 -1.655 12.633 1.00 80.19 87 ASP A CA 1
ATOM 694 C C . ASP A 1 87 ? -10.817 -0.471 13.041 1.00 80.19 87 ASP A C 1
ATOM 696 O O . ASP A 1 87 ? -11.791 -0.654 13.769 1.00 80.19 87 ASP A O 1
ATOM 700 N N . LEU A 1 88 ? -10.561 0.725 12.502 1.00 84.38 88 LEU A N 1
ATOM 701 C CA . LEU A 1 88 ? -11.406 1.898 12.703 1.00 84.38 88 LEU A CA 1
ATOM 702 C C . LEU A 1 88 ? -12.792 1.702 12.090 1.00 84.38 88 LEU A C 1
ATOM 704 O O . LEU A 1 88 ? -13.784 2.023 12.729 1.00 84.38 88 LEU A O 1
ATOM 708 N N . THR A 1 89 ? -12.892 1.174 10.869 1.00 80.06 89 THR A N 1
ATOM 709 C CA . THR A 1 89 ? -14.199 0.926 10.240 1.00 80.06 89 THR A CA 1
ATOM 710 C C . THR A 1 89 ? -15.004 -0.106 11.024 1.00 80.06 89 THR A C 1
ATOM 712 O O . THR A 1 89 ? -16.183 0.129 11.283 1.00 80.06 89 THR A O 1
ATOM 715 N N . LYS A 1 90 ? -14.374 -1.188 11.498 1.00 81.75 90 LYS A N 1
ATOM 716 C CA . LYS A 1 90 ? -15.016 -2.154 12.404 1.00 81.75 90 LYS A CA 1
ATOM 717 C C . LYS A 1 90 ? -15.436 -1.516 13.719 1.00 81.75 90 LYS A C 1
ATOM 719 O O . LYS A 1 90 ? -16.565 -1.721 14.148 1.00 81.75 90 LYS A O 1
ATOM 724 N N . TYR A 1 91 ? -14.562 -0.720 14.328 1.00 79.50 91 TYR A N 1
ATOM 725 C CA . TYR A 1 91 ? -14.863 0.004 15.557 1.00 79.50 91 TYR A CA 1
ATOM 726 C C . TYR A 1 91 ? -16.043 0.960 15.367 1.00 79.50 91 TYR A C 1
ATOM 728 O O . TYR A 1 91 ? -16.938 0.985 16.197 1.00 79.50 91 TYR A O 1
ATOM 736 N N . LEU A 1 92 ? -16.094 1.701 14.258 1.00 84.00 92 LEU A N 1
ATOM 737 C CA . LEU A 1 92 ? -17.184 2.625 13.943 1.00 84.00 92 LEU A CA 1
ATOM 738 C C . LEU A 1 92 ? -18.511 1.902 13.696 1.00 84.00 92 LEU A C 1
ATOM 740 O O . LEU A 1 92 ? -19.546 2.373 14.159 1.00 84.00 92 LEU A O 1
ATOM 744 N N . VAL A 1 93 ? -18.495 0.774 12.980 1.00 79.94 93 VAL A N 1
ATOM 745 C CA . VAL A 1 93 ? -19.689 -0.065 12.788 1.00 79.94 93 VAL A CA 1
ATOM 746 C C . VAL A 1 93 ? -20.157 -0.621 14.131 1.00 79.94 93 VAL A C 1
ATOM 748 O O . VAL A 1 93 ? -21.319 -0.455 14.480 1.00 79.94 93 VAL A O 1
ATOM 751 N N . PHE A 1 94 ? -19.237 -1.165 14.926 1.00 83.06 94 PHE A N 1
ATOM 752 C CA . PHE A 1 94 ? -19.515 -1.652 16.273 1.00 83.06 94 PHE A CA 1
ATOM 753 C C . PHE A 1 94 ? -20.111 -0.565 17.172 1.00 83.06 94 PHE A C 1
ATOM 755 O O . PHE A 1 94 ? -21.119 -0.801 17.820 1.00 83.06 94 PHE A O 1
ATOM 762 N N . TRP A 1 95 ? -19.542 0.642 17.184 1.00 71.38 95 TRP A N 1
ATOM 763 C CA . TRP A 1 95 ? -20.042 1.751 18.001 1.00 71.38 95 TRP A CA 1
ATOM 764 C C . TRP A 1 95 ? -21.416 2.243 17.532 1.00 71.38 95 TRP A C 1
ATOM 766 O O . TRP A 1 95 ? -22.262 2.614 18.342 1.00 71.38 95 TRP A O 1
ATOM 776 N N . LYS A 1 96 ? -21.658 2.228 16.217 1.00 74.81 96 LYS A N 1
ATOM 777 C CA . LYS A 1 96 ? -22.951 2.576 15.618 1.00 74.81 96 LYS A CA 1
ATOM 778 C C . LYS A 1 96 ? -24.038 1.555 15.949 1.00 74.81 96 LYS A C 1
ATOM 780 O O . LYS A 1 96 ? -25.190 1.949 16.120 1.00 74.81 96 LYS A O 1
ATOM 785 N N . ASP A 1 97 ? -23.685 0.278 16.006 1.00 71.75 97 ASP A N 1
ATOM 786 C CA . ASP A 1 97 ? -24.606 -0.790 16.391 1.00 71.75 97 ASP A CA 1
ATOM 787 C C . ASP A 1 97 ? -24.817 -0.807 17.912 1.00 71.75 97 ASP A C 1
ATOM 789 O O . ASP A 1 97 ? -25.960 -0.821 18.356 1.00 71.75 97 ASP A O 1
ATOM 793 N N . TRP A 1 98 ? -23.761 -0.614 18.707 1.00 72.19 98 TRP A N 1
ATOM 794 C CA . TRP A 1 98 ? -23.846 -0.428 20.160 1.00 72.19 98 TRP A CA 1
ATOM 795 C C . TRP A 1 98 ? -24.790 0.721 20.544 1.00 72.19 98 TRP A C 1
ATOM 797 O O . TRP A 1 98 ? -25.646 0.568 21.409 1.00 72.19 98 TRP A O 1
ATOM 807 N N . GLN A 1 99 ? -24.722 1.854 19.838 1.00 66.62 99 GLN A N 1
ATOM 808 C CA . GLN A 1 99 ? -25.615 2.987 20.091 1.00 66.62 99 GLN A CA 1
ATOM 809 C C . GLN A 1 99 ? -27.092 2.675 19.792 1.00 66.62 99 GLN A C 1
ATOM 811 O O . GLN A 1 99 ? -27.978 3.354 20.311 1.00 66.62 99 GLN A O 1
ATOM 816 N N . LYS A 1 100 ? -27.389 1.683 18.945 1.00 57.56 100 LYS A N 1
ATOM 817 C CA . LYS A 1 100 ? -28.773 1.292 18.644 1.00 57.56 100 LYS A CA 1
ATOM 818 C C . LYS A 1 100 ? -29.385 0.395 19.713 1.00 57.56 100 LYS A C 1
ATOM 820 O O . LYS A 1 100 ? -30.599 0.451 19.903 1.00 57.56 100 LYS A O 1
ATOM 825 N N . ASP A 1 101 ? -28.567 -0.368 20.424 1.00 57.06 101 ASP A N 1
ATOM 826 C CA . ASP A 1 101 ? -29.053 -1.335 21.406 1.00 57.06 101 ASP A CA 1
ATOM 827 C C . ASP A 1 101 ? -29.463 -0.675 22.738 1.00 57.06 101 ASP A C 1
ATOM 829 O O . ASP A 1 101 ? -30.329 -1.203 23.439 1.00 57.06 101 ASP A O 1
ATOM 833 N N . ASP A 1 102 ? -28.961 0.531 23.035 1.00 48.19 102 ASP A N 1
ATOM 834 C CA . ASP A 1 102 ? -29.304 1.281 24.256 1.00 48.19 102 ASP A CA 1
ATOM 835 C C . ASP A 1 102 ? -30.693 1.968 24.221 1.00 48.19 102 ASP A C 1
ATOM 837 O O . ASP A 1 102 ? -31.246 2.287 25.275 1.00 48.19 102 ASP A O 1
ATOM 841 N N . TRP A 1 103 ? -31.316 2.186 23.049 1.00 50.75 103 TRP A N 1
ATOM 842 C CA . TRP A 1 103 ? -32.641 2.846 22.955 1.00 50.75 103 TRP A CA 1
ATOM 843 C C . TRP A 1 103 ? -33.802 1.924 22.550 1.00 50.75 103 TRP A C 1
ATOM 845 O O . TRP A 1 103 ? -34.966 2.319 22.667 1.00 50.75 103 TRP A O 1
ATOM 855 N N . ALA A 1 104 ? -33.525 0.686 22.132 1.00 49.66 104 ALA A N 1
ATOM 856 C CA . ALA A 1 104 ? -34.560 -0.266 21.723 1.00 49.66 104 ALA A CA 1
ATOM 857 C C . ALA A 1 104 ? -35.265 -0.975 22.901 1.00 49.66 104 ALA A C 1
ATOM 859 O O . ALA A 1 104 ? -36.365 -1.492 22.724 1.00 49.66 104 ALA A O 1
ATOM 860 N N . GLN A 1 105 ? -34.686 -0.976 24.109 1.00 43.12 105 GLN A N 1
ATOM 861 C CA . GLN A 1 105 ? -35.296 -1.622 25.287 1.00 43.12 105 GLN A CA 1
ATOM 862 C C . GLN A 1 105 ? -36.203 -0.681 26.101 1.00 43.12 105 GLN A C 1
ATOM 864 O O . GLN A 1 105 ? -37.146 -1.129 26.748 1.00 43.12 105 GLN A O 1
ATOM 869 N N . THR A 1 106 ? -35.983 0.634 26.027 1.00 45.41 106 THR A N 1
ATOM 870 C CA . THR A 1 106 ? -36.694 1.633 26.853 1.00 45.41 106 THR A CA 1
ATOM 871 C C . THR A 1 106 ? -38.105 1.963 26.344 1.00 45.41 106 THR A C 1
ATOM 873 O O . THR A 1 106 ? -38.896 2.576 27.056 1.00 45.41 106 THR A O 1
ATOM 876 N N . THR A 1 107 ? -38.472 1.544 25.130 1.00 46.88 107 THR A N 1
ATOM 877 C CA . THR A 1 107 ? -39.778 1.873 24.525 1.00 46.88 107 THR A CA 1
ATOM 878 C C . THR A 1 107 ? -40.840 0.776 24.645 1.00 46.88 107 THR A C 1
ATOM 880 O O . THR A 1 107 ? -41.961 0.995 24.194 1.00 46.88 107 THR A O 1
ATOM 883 N N . GLN A 1 108 ? -40.553 -0.371 25.280 1.00 43.53 108 GLN A N 1
ATOM 884 C CA . GLN A 1 108 ? -41.525 -1.475 25.398 1.00 43.53 108 GLN A CA 1
ATOM 885 C C . GLN A 1 108 ? -42.040 -1.781 26.817 1.00 43.53 108 GLN A C 1
ATOM 887 O O . GLN A 1 108 ? -42.961 -2.583 26.951 1.00 43.53 108 GLN A O 1
ATOM 892 N N . THR A 1 109 ? -41.540 -1.142 27.881 1.00 38.75 109 THR A N 1
ATOM 893 C CA . THR A 1 109 ? -41.913 -1.517 29.267 1.00 38.75 109 THR A CA 1
ATOM 894 C C . THR A 1 109 ? -43.056 -0.721 29.897 1.00 38.75 109 THR A C 1
ATOM 896 O O . THR A 1 109 ? -43.422 -0.987 31.040 1.00 38.75 109 THR A O 1
ATOM 899 N N . THR A 1 110 ? -43.690 0.194 29.167 1.00 38.44 110 THR A N 1
ATOM 900 C CA . THR A 1 110 ? -44.888 0.891 29.650 1.00 38.44 110 THR A CA 1
ATOM 901 C C . THR A 1 110 ? -45.992 0.690 28.623 1.00 38.44 110 THR A C 1
ATOM 903 O O . THR A 1 110 ? -45.800 1.035 27.465 1.00 38.44 110 THR A O 1
ATOM 906 N N . LEU A 1 111 ? -47.143 0.170 29.066 1.00 40.00 111 LEU A N 1
ATOM 907 C CA . LEU A 1 111 ? -48.390 -0.088 28.316 1.00 40.00 111 LEU A CA 1
ATOM 908 C C . LEU A 1 111 ? -48.676 -1.543 27.877 1.00 40.00 111 LEU A C 1
ATOM 910 O O . LEU A 1 111 ? -49.372 -1.761 26.891 1.00 40.00 111 LEU A O 1
ATOM 914 N N . THR A 1 112 ? -48.284 -2.552 28.659 1.00 35.94 112 THR A N 1
ATOM 915 C CA . THR A 1 112 ? -49.014 -3.842 28.681 1.00 35.94 112 THR A CA 1
ATOM 916 C C . THR A 1 112 ? -49.711 -4.041 30.023 1.00 35.94 112 THR A C 1
ATOM 918 O O . THR A 1 112 ? -49.440 -4.950 30.798 1.00 35.94 112 THR A O 1
ATOM 921 N N . GLY A 1 113 ? -50.650 -3.142 30.299 1.00 38.38 113 GLY A N 1
ATOM 922 C CA . GLY A 1 113 ? -51.644 -3.304 31.346 1.00 38.38 113 GLY A CA 1
ATOM 923 C C . GLY A 1 113 ? -52.988 -2.818 30.825 1.00 38.38 113 GLY A C 1
ATOM 924 O O . GLY A 1 113 ? -53.098 -1.669 30.410 1.00 38.38 113 GLY A O 1
ATOM 925 N N . THR A 1 114 ? -53.994 -3.690 30.898 1.00 40.41 114 THR A N 1
ATOM 926 C CA . THR A 1 114 ? -55.421 -3.472 30.583 1.00 40.41 114 THR A CA 1
ATOM 927 C C . THR A 1 114 ? -55.752 -3.487 29.081 1.00 40.41 114 THR A C 1
ATOM 929 O O . THR A 1 114 ? -55.422 -2.589 28.323 1.00 40.41 114 THR A O 1
ATOM 932 N N . ASP A 1 115 ? -56.184 -4.632 28.555 1.00 36.09 115 ASP A N 1
ATOM 933 C CA . ASP A 1 115 ? -57.595 -5.048 28.505 1.00 36.09 115 ASP A CA 1
ATOM 934 C C . ASP A 1 115 ? -58.385 -4.271 27.436 1.00 36.09 115 ASP A C 1
ATOM 936 O O . ASP A 1 115 ? -58.741 -3.112 27.641 1.00 36.09 115 ASP A O 1
ATOM 940 N N . LYS A 1 116 ? -58.659 -4.918 26.289 1.00 38.25 116 LYS A N 1
ATOM 941 C CA . LYS A 1 116 ? -60.022 -5.079 25.744 1.00 38.25 116 LYS A CA 1
ATOM 942 C C . LYS A 1 116 ? -60.055 -5.776 24.380 1.00 38.25 116 LYS A C 1
ATOM 944 O O . LYS A 1 116 ? -59.251 -5.569 23.480 1.00 38.25 116 LYS A O 1
ATOM 949 N N . LYS A 1 117 ? -61.076 -6.617 24.287 1.00 39.78 117 LYS A N 1
ATOM 950 C CA . LYS A 1 117 ? -61.444 -7.612 23.282 1.00 39.78 117 LYS A CA 1
ATOM 951 C C . LYS A 1 117 ? -62.543 -7.050 22.362 1.00 39.78 117 LYS A C 1
ATOM 953 O O . LYS A 1 117 ? -63.662 -6.924 22.845 1.00 39.78 117 LYS A O 1
ATOM 958 N N . HIS A 1 118 ? -62.296 -6.779 21.072 1.00 31.53 118 HIS A N 1
ATOM 959 C CA . HIS A 1 118 ? -63.326 -6.770 19.995 1.00 31.53 118 HIS A CA 1
ATOM 960 C C . HIS A 1 118 ? -62.697 -6.497 18.608 1.00 31.53 118 HIS A C 1
ATOM 962 O O . HIS A 1 118 ? -62.001 -5.506 18.451 1.00 31.53 118 HIS A O 1
ATOM 968 N N . ARG A 1 119 ? -62.739 -7.446 17.658 1.00 28.75 119 ARG A N 1
ATOM 969 C CA . ARG A 1 119 ? -63.734 -7.639 16.565 1.00 28.75 119 ARG A CA 1
ATOM 970 C C . ARG A 1 119 ? -63.387 -6.878 15.257 1.00 28.75 119 ARG A C 1
ATOM 972 O O . ARG A 1 119 ? -63.450 -5.661 15.201 1.00 28.75 119 ARG A O 1
ATOM 979 N N . ILE A 1 120 ? -63.095 -7.657 14.207 1.00 33.56 120 ILE A N 1
ATOM 980 C CA . ILE A 1 120 ? -63.028 -7.343 12.750 1.00 33.56 120 ILE A CA 1
ATOM 981 C C . ILE A 1 120 ? -64.501 -7.289 12.229 1.00 33.56 120 ILE A C 1
ATOM 983 O O . ILE A 1 120 ? -65.272 -8.081 12.790 1.00 33.56 120 ILE A O 1
ATOM 987 N N . PRO A 1 121 ? -64.971 -6.465 11.238 1.00 39.47 121 PRO A N 1
ATOM 988 C CA . PRO A 1 121 ? -64.473 -6.505 9.846 1.00 39.47 121 PRO A CA 1
ATOM 989 C C . PRO A 1 121 ? -64.615 -5.289 8.883 1.00 39.47 121 PRO A C 1
ATOM 991 O O . PRO A 1 121 ? -65.484 -4.441 9.017 1.00 39.47 121 PRO A O 1
ATOM 994 N N . ASN A 1 122 ? -63.740 -5.318 7.862 1.00 32.94 122 ASN A N 1
ATOM 995 C CA . ASN A 1 122 ? -63.893 -5.021 6.419 1.00 32.94 122 ASN A CA 1
ATOM 996 C C . ASN A 1 122 ? -64.797 -3.861 5.930 1.00 32.94 122 ASN A C 1
ATOM 998 O O . ASN A 1 122 ? -66.010 -3.906 6.108 1.00 32.94 122 ASN A O 1
ATOM 1002 N N . HIS A 1 123 ? -64.240 -2.950 5.114 1.00 30.78 123 HIS A N 1
ATOM 1003 C CA . HIS A 1 123 ? -64.975 -2.347 3.992 1.00 30.78 123 HIS A CA 1
ATOM 1004 C C . HIS A 1 123 ? -64.059 -1.880 2.842 1.00 30.78 123 HIS A C 1
ATOM 1006 O O . HIS A 1 123 ? -62.877 -1.602 3.014 1.00 30.78 123 HIS A O 1
ATOM 1012 N N . SER A 1 124 ? -64.671 -1.879 1.664 1.00 28.06 124 SER A N 1
ATOM 1013 C CA . SER A 1 124 ? -64.199 -1.822 0.277 1.00 28.06 124 SER A CA 1
ATOM 1014 C C . SER A 1 124 ? -63.710 -0.473 -0.285 1.00 28.06 124 SER A C 1
ATOM 1016 O O . SER A 1 124 ? -64.274 0.560 0.045 1.00 28.06 124 SER A O 1
ATOM 1018 N N . ASN A 1 125 ? -62.821 -0.591 -1.284 1.00 30.83 125 ASN A N 1
ATOM 1019 C CA . ASN A 1 125 ? -62.695 0.119 -2.576 1.00 30.83 125 ASN A CA 1
ATOM 1020 C C . ASN A 1 125 ? -62.575 1.656 -2.717 1.00 30.83 125 ASN A C 1
ATOM 1022 O O . ASN A 1 125 ? -63.420 2.421 -2.278 1.00 30.83 125 ASN A O 1
ATOM 1026 N N . SER A 1 126 ? -61.603 1.983 -3.590 1.00 32.53 126 SER A N 1
ATOM 1027 C CA . SER A 1 126 ? -61.534 3.035 -4.625 1.00 32.53 126 SER A CA 1
ATOM 1028 C C . SER A 1 126 ? -61.544 4.507 -4.222 1.00 32.53 126 SER A C 1
ATOM 1030 O O . SER A 1 126 ? -62.546 4.985 -3.720 1.00 32.53 126 SER A O 1
ATOM 1032 N N . GLU A 1 127 ? -60.510 5.240 -4.658 1.00 33.72 127 GLU A N 1
ATOM 1033 C CA . GLU A 1 127 ? -60.679 6.497 -5.403 1.00 33.72 127 GLU A CA 1
ATOM 1034 C C . GLU A 1 127 ? -59.383 6.919 -6.124 1.00 33.72 127 GLU A C 1
ATOM 1036 O O . GLU A 1 127 ? -58.269 6.747 -5.633 1.00 33.72 127 GLU A O 1
ATOM 1041 N N . ILE A 1 128 ? -59.573 7.416 -7.347 1.00 31.73 128 ILE A N 1
ATOM 1042 C CA . ILE A 1 128 ? -58.594 7.979 -8.283 1.00 31.73 128 ILE A CA 1
ATOM 1043 C C . ILE A 1 128 ? -58.439 9.473 -7.963 1.00 31.73 128 ILE A C 1
ATOM 1045 O O . ILE A 1 128 ? -59.445 10.141 -7.745 1.00 31.73 128 ILE A O 1
ATOM 1049 N N . GLY A 1 129 ? -57.229 10.040 -8.038 1.00 28.77 129 GLY A N 1
ATOM 1050 C CA . GLY A 1 129 ? -57.061 11.497 -7.981 1.00 28.77 129 GLY A CA 1
ATOM 1051 C C . GLY A 1 129 ? -55.633 11.987 -8.222 1.00 28.77 129 GLY A C 1
ATOM 1052 O O . GLY A 1 129 ? -54.736 11.713 -7.435 1.00 28.77 129 GLY A O 1
ATOM 1053 N N . ASN A 1 130 ? -55.454 12.718 -9.323 1.00 33.62 130 ASN A N 1
ATOM 1054 C CA . ASN A 1 130 ? -54.225 13.364 -9.790 1.00 33.62 130 ASN A CA 1
ATOM 1055 C C . ASN A 1 130 ? -53.700 14.449 -8.830 1.00 33.62 130 ASN A C 1
ATOM 1057 O O . ASN A 1 130 ? -54.486 15.135 -8.181 1.00 33.62 130 ASN A O 1
ATOM 1061 N N . GLY A 1 131 ? -52.387 14.698 -8.844 1.00 33.28 131 GLY A N 1
ATOM 1062 C CA . GLY A 1 131 ? -51.788 15.836 -8.143 1.00 33.28 131 GLY A CA 1
ATOM 1063 C C . GLY A 1 131 ? -50.292 15.977 -8.407 1.00 33.28 131 GLY A C 1
ATOM 1064 O O . GLY A 1 131 ? -49.472 15.415 -7.693 1.00 33.28 131 GLY A O 1
ATOM 1065 N N . ASP A 1 132 ? -49.965 16.725 -9.454 1.00 39.28 132 ASP A N 1
ATOM 1066 C CA . ASP A 1 132 ? -48.636 17.227 -9.793 1.00 39.28 132 ASP A CA 1
ATOM 1067 C C . ASP A 1 132 ? -48.164 18.235 -8.728 1.00 39.28 132 ASP A C 1
ATOM 1069 O O . ASP A 1 132 ? -48.856 19.222 -8.489 1.00 39.28 132 ASP A O 1
ATOM 1073 N N . THR A 1 133 ? -47.007 18.023 -8.093 1.00 43.16 133 THR A N 1
ATOM 1074 C CA . THR A 1 133 ? -46.262 19.104 -7.424 1.00 43.16 133 THR A CA 1
ATOM 1075 C C . THR A 1 133 ? -44.757 18.841 -7.431 1.00 43.16 133 THR A C 1
ATOM 1077 O O . THR A 1 133 ? -44.208 17.971 -6.753 1.00 43.16 133 THR A O 1
ATOM 1080 N N . SER A 1 134 ? -44.063 19.684 -8.191 1.00 40.94 134 SER A N 1
ATOM 1081 C CA . SER A 1 134 ? -42.621 19.885 -8.156 1.00 40.94 134 SER A CA 1
ATOM 1082 C C . SER A 1 134 ? -42.108 20.136 -6.729 1.00 40.94 134 SER A C 1
ATOM 1084 O O . SER A 1 134 ? -42.450 21.153 -6.121 1.00 40.94 134 SER A O 1
ATOM 1086 N N . HIS A 1 135 ? -41.202 19.292 -6.228 1.00 38.44 135 HIS A N 1
ATOM 1087 C CA . HIS A 1 135 ? -40.409 19.603 -5.036 1.00 38.44 135 HIS A CA 1
ATOM 1088 C C . HIS A 1 135 ? -38.943 19.861 -5.399 1.00 38.44 135 HIS A C 1
ATOM 1090 O O . HIS A 1 135 ? -38.146 18.975 -5.696 1.00 38.44 135 HIS A O 1
ATOM 1096 N N . LYS A 1 136 ? -38.624 21.155 -5.375 1.00 37.62 136 LYS A N 1
ATOM 1097 C CA . LYS A 1 136 ? -37.315 21.791 -5.515 1.00 37.62 136 LYS A CA 1
ATOM 1098 C C . LYS A 1 136 ? -36.442 21.404 -4.311 1.00 37.62 136 LYS A C 1
ATOM 1100 O O . LYS A 1 136 ? -36.750 21.794 -3.187 1.00 37.62 136 LYS A O 1
ATOM 1105 N N . PHE A 1 137 ? -35.362 20.653 -4.524 1.00 33.91 137 PHE A N 1
ATOM 1106 C CA . PHE A 1 137 ? -34.400 20.348 -3.459 1.00 33.91 137 PHE A CA 1
ATOM 1107 C C . PHE A 1 137 ? -33.456 21.542 -3.231 1.00 33.91 137 PHE A C 1
ATOM 1109 O O . PHE A 1 137 ? -32.811 21.994 -4.180 1.00 33.91 137 PHE A O 1
ATOM 1116 N N . PRO A 1 138 ? -33.337 22.074 -2.001 1.00 39.06 138 PRO A N 1
ATOM 1117 C CA . PRO A 1 138 ? -32.384 23.132 -1.702 1.00 39.06 138 PRO A CA 1
ATOM 1118 C C . PRO A 1 138 ? -30.951 22.583 -1.696 1.00 39.06 138 PRO A C 1
ATOM 1120 O O . PRO A 1 138 ? -30.600 21.677 -0.940 1.00 39.06 138 PRO A O 1
ATOM 1123 N N . THR A 1 139 ? -30.099 23.180 -2.526 1.00 44.03 139 THR A N 1
ATOM 1124 C CA . THR A 1 139 ? -28.652 22.957 -2.570 1.00 44.03 139 THR A CA 1
ATOM 1125 C C . THR A 1 139 ? -27.984 23.542 -1.324 1.00 44.03 139 THR A C 1
ATOM 1127 O O . THR A 1 139 ? -27.606 24.713 -1.291 1.00 44.03 139 THR A O 1
ATOM 1130 N N . GLY A 1 140 ? -27.822 22.728 -0.283 1.00 37.41 140 GLY A N 1
ATOM 1131 C CA . GLY A 1 140 ? -27.039 23.069 0.902 1.00 37.41 140 GLY A CA 1
ATOM 1132 C C . GLY A 1 140 ? -25.640 22.463 0.839 1.00 37.41 140 GLY A C 1
ATOM 1133 O O . GLY A 1 140 ? -25.445 21.320 1.243 1.00 37.41 140 GLY A O 1
ATOM 1134 N N . LYS A 1 141 ? -24.641 23.229 0.383 1.00 50.81 141 LYS A N 1
ATOM 1135 C CA . LYS A 1 141 ? -23.224 22.892 0.603 1.00 50.81 141 LYS A CA 1
ATOM 1136 C C . LYS A 1 141 ? -22.952 22.887 2.114 1.00 50.81 141 LYS A C 1
ATOM 1138 O O . LYS A 1 141 ? -22.773 23.949 2.700 1.00 50.81 141 LYS A O 1
ATOM 1143 N N . LYS A 1 142 ? -22.873 21.717 2.753 1.00 44.81 142 LYS A N 1
ATOM 1144 C CA . LYS A 1 142 ? -22.334 21.588 4.117 1.00 44.81 142 LYS A CA 1
ATOM 1145 C C . LYS A 1 142 ? -20.896 21.080 4.060 1.00 44.81 142 LYS A C 1
ATOM 1147 O O . LYS A 1 142 ? -20.634 19.888 4.156 1.00 44.81 142 LYS A O 1
ATOM 1152 N N . LYS A 1 143 ? -19.951 22.012 3.922 1.00 55.22 143 LYS A N 1
ATOM 1153 C CA . LYS A 1 143 ? -18.631 21.849 4.549 1.00 55.22 143 LYS A CA 1
ATOM 1154 C C . LYS A 1 143 ? -18.756 22.290 6.015 1.00 55.22 143 LYS A C 1
ATOM 1156 O O . LYS A 1 143 ? -19.532 23.201 6.289 1.00 55.22 143 LYS A O 1
ATOM 1161 N N . ARG A 1 144 ? -17.906 21.720 6.884 1.00 58.34 144 ARG A N 1
ATOM 1162 C CA . ARG A 1 144 ? -17.564 22.150 8.266 1.00 58.34 144 ARG A CA 1
ATOM 1163 C C . ARG A 1 144 ? -18.229 21.418 9.439 1.00 58.34 144 ARG A C 1
ATOM 1165 O O . ARG A 1 144 ? -18.748 22.043 10.351 1.00 58.34 144 ARG A O 1
ATOM 1172 N N . THR A 1 145 ? -18.101 20.098 9.488 1.00 53.41 145 THR A N 1
ATOM 1173 C CA . THR A 1 145 ? -18.038 19.380 10.782 1.00 53.41 145 THR A CA 1
ATOM 1174 C C . THR A 1 145 ? -16.631 18.857 11.058 1.00 53.41 145 THR A C 1
ATOM 1176 O O . THR A 1 145 ? -16.161 18.949 12.185 1.00 53.41 145 THR A O 1
ATOM 1179 N N . LEU A 1 146 ? -15.900 18.430 10.023 1.00 48.06 146 LEU A N 1
ATOM 1180 C CA . LEU A 1 146 ? -14.534 17.918 10.182 1.00 48.06 146 LEU A CA 1
ATOM 1181 C C . LEU A 1 146 ? -13.506 18.986 10.590 1.00 48.06 146 LEU A C 1
ATOM 1183 O O . LEU A 1 146 ? -12.615 18.677 11.368 1.00 48.06 146 LEU A O 1
ATOM 1187 N N . GLU A 1 147 ? -13.650 20.244 10.163 1.00 55.25 147 GLU A N 1
ATOM 1188 C CA . GLU A 1 147 ? -12.715 21.311 10.575 1.00 55.25 147 GLU A CA 1
ATOM 1189 C C . GLU A 1 147 ? -12.972 21.852 11.991 1.00 55.25 147 GLU A C 1
ATOM 1191 O O . GLU A 1 147 ? -12.059 22.379 12.619 1.00 55.25 147 GLU A O 1
ATOM 1196 N N . ILE A 1 148 ? -14.187 21.684 12.528 1.00 55.91 148 ILE A N 1
ATOM 1197 C CA . ILE A 1 148 ? -14.526 22.099 13.902 1.00 55.91 148 ILE A CA 1
ATOM 1198 C C . ILE A 1 148 ? -13.988 21.078 14.910 1.00 55.91 148 ILE A C 1
ATOM 1200 O O . ILE A 1 148 ? -13.490 21.442 15.969 1.00 55.91 148 ILE A O 1
ATOM 1204 N N . VAL A 1 149 ? -14.045 19.790 14.569 1.00 56.69 149 VAL A N 1
ATOM 1205 C CA . VAL A 1 149 ? -13.562 18.716 15.448 1.00 56.69 149 VAL A CA 1
ATOM 1206 C C . VAL A 1 149 ? -12.032 18.643 15.449 1.00 56.69 149 VAL A C 1
ATOM 1208 O O . VAL A 1 149 ? -11.432 18.379 16.490 1.00 56.69 149 VAL A O 1
ATOM 1211 N N . LEU A 1 150 ? -11.383 18.956 14.321 1.00 54.38 150 LEU A N 1
ATOM 1212 C CA . LEU A 1 150 ? -9.921 18.957 14.233 1.00 54.38 150 LEU A CA 1
ATOM 1213 C C . LEU A 1 150 ? -9.273 20.050 15.102 1.00 54.38 150 LEU A C 1
ATOM 1215 O O . LEU A 1 150 ? -8.168 19.849 15.597 1.00 54.38 150 LEU A O 1
ATOM 1219 N N . SER A 1 151 ? -9.961 21.173 15.345 1.00 57.25 151 SER A N 1
ATOM 1220 C CA . SER A 1 151 ? -9.435 22.243 16.203 1.00 57.25 151 SER A CA 1
ATOM 1221 C C . SER A 1 151 ? -9.526 21.930 17.697 1.00 57.25 151 SER A C 1
ATOM 1223 O O . SER A 1 151 ? -8.716 22.453 18.450 1.00 57.25 151 SER A O 1
ATOM 1225 N N . HIS A 1 152 ? -10.455 21.067 18.128 1.00 56.19 152 HIS A N 1
ATOM 1226 C CA . HIS A 1 152 ? -10.659 20.741 19.549 1.00 56.19 152 HIS A CA 1
ATOM 1227 C C . HIS A 1 152 ? -9.749 19.610 20.047 1.00 56.19 152 HIS A C 1
ATOM 1229 O O . HIS A 1 152 ? -9.399 19.577 21.221 1.00 56.19 152 HIS A O 1
ATOM 1235 N N . VAL A 1 153 ? -9.338 18.694 19.163 1.00 57.12 153 VAL A N 1
ATOM 1236 C CA . VAL A 1 153 ? -8.423 17.587 19.508 1.00 57.12 153 VAL A CA 1
ATOM 1237 C C . VAL A 1 153 ? -6.952 18.025 19.469 1.00 57.12 153 VAL A C 1
ATOM 1239 O O . VAL A 1 153 ? -6.103 17.402 20.097 1.00 57.12 153 VAL A O 1
ATOM 1242 N N . LEU A 1 154 ? -6.647 19.127 18.777 1.00 53.41 154 LEU A N 1
ATOM 1243 C CA . LEU A 1 154 ? -5.311 19.719 18.716 1.00 53.41 154 LEU A CA 1
ATOM 1244 C C . LEU A 1 154 ? -5.180 20.980 19.587 1.00 53.41 154 LEU A C 1
ATO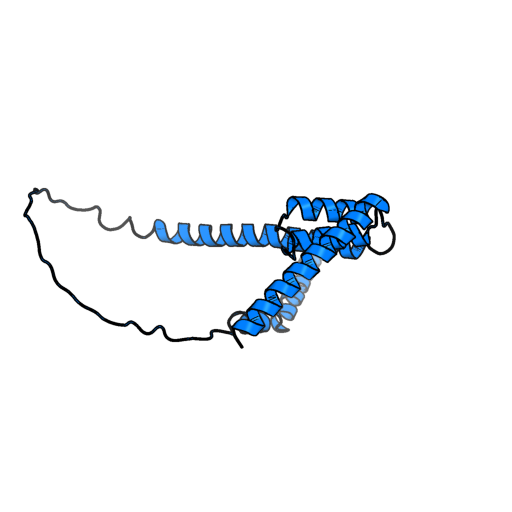M 1246 O O . LEU A 1 154 ? -4.309 21.809 19.328 1.00 53.41 154 LEU A O 1
ATOM 1250 N N . THR A 1 155 ? -6.029 21.154 20.607 1.00 73.19 155 THR A N 1
ATOM 1251 C CA . THR A 1 155 ? -5.804 22.195 21.614 1.00 73.19 155 THR A CA 1
ATOM 1252 C C . THR A 1 155 ? -4.743 21.737 22.610 1.00 73.19 155 THR A C 1
ATOM 1254 O O . THR A 1 155 ? -4.768 20.639 23.165 1.00 73.19 155 THR A O 1
ATOM 1257 N N . TRP A 1 156 ? -3.803 22.630 22.868 1.00 75.12 156 TRP A N 1
ATOM 1258 C CA . TRP A 1 156 ? -2.702 22.558 2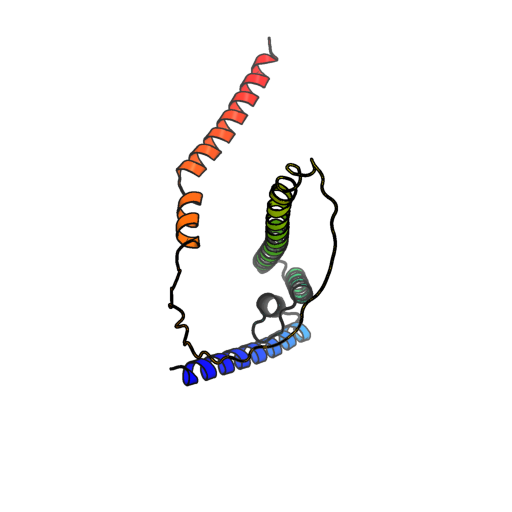3.827 1.00 75.12 156 TRP A CA 1
ATOM 1259 C C . TRP A 1 156 ? -3.190 22.225 25.248 1.00 75.12 156 TRP A C 1
ATOM 1261 O O . TRP A 1 156 ? -2.441 21.654 26.034 1.00 75.12 156 TRP A O 1
ATOM 1271 N N . GLU A 1 157 ? -4.463 22.482 25.552 1.00 82.75 157 GLU A N 1
ATOM 1272 C CA . GLU A 1 157 ? -5.133 22.094 26.797 1.00 82.75 157 GLU A CA 1
ATOM 1273 C C . GLU A 1 157 ? -5.253 20.572 26.966 1.00 82.75 157 GLU A C 1
ATOM 1275 O O . GLU A 1 157 ? -4.982 20.047 28.045 1.00 82.75 157 GLU A O 1
ATOM 1280 N N . THR A 1 158 ? -5.595 19.833 25.906 1.00 85.75 158 THR A N 1
ATOM 1281 C CA . THR A 1 158 ? -5.704 18.362 25.976 1.00 85.75 158 THR A CA 1
ATOM 1282 C C . THR A 1 158 ? -4.335 17.707 26.167 1.00 85.75 158 THR A C 1
ATOM 1284 O O . THR A 1 158 ? -4.192 16.762 26.945 1.00 85.75 158 THR A O 1
ATOM 1287 N N . VAL A 1 159 ? -3.301 18.273 25.536 1.00 85.12 159 VAL A N 1
ATOM 1288 C CA . VAL A 1 159 ? -1.901 17.871 25.720 1.00 85.12 159 VAL A CA 1
ATOM 1289 C C . VAL A 1 159 ? -1.439 18.166 27.150 1.00 85.12 159 VAL A C 1
ATOM 1291 O O . VAL A 1 159 ? -0.826 17.307 27.783 1.00 85.12 159 VAL A O 1
ATOM 1294 N N . LEU A 1 160 ? -1.785 19.337 27.699 1.00 88.62 160 LEU A N 1
ATOM 1295 C CA . LEU A 1 160 ? -1.484 19.709 29.084 1.00 88.62 160 LEU A CA 1
ATOM 1296 C C . LEU A 1 160 ? -2.127 18.733 30.082 1.00 88.62 160 LEU A C 1
ATOM 1298 O O . LEU A 1 160 ? -1.455 18.263 31.000 1.00 88.62 160 LEU A O 1
ATOM 1302 N N . LEU A 1 161 ? -3.398 18.374 29.882 1.00 87.81 161 LEU A N 1
ATOM 1303 C CA . LEU A 1 161 ? -4.103 17.417 30.740 1.00 87.81 161 LEU A CA 1
ATOM 1304 C C . LEU A 1 161 ? -3.477 16.018 30.691 1.00 87.81 161 LEU A C 1
ATOM 1306 O O . LEU A 1 161 ? -3.315 15.385 31.735 1.00 87.81 161 LEU A O 1
ATOM 1310 N N . ALA A 1 162 ? -3.069 15.550 29.509 1.00 89.06 162 ALA A N 1
ATOM 1311 C CA . ALA A 1 162 ? -2.389 14.264 29.368 1.00 89.06 162 ALA A CA 1
ATOM 1312 C C . ALA A 1 162 ? -1.032 14.248 30.097 1.00 89.06 162 ALA A C 1
ATOM 1314 O O . ALA A 1 162 ? -0.730 13.302 30.828 1.00 89.06 162 ALA A O 1
ATOM 1315 N N . VAL A 1 163 ? -0.238 15.316 29.966 1.00 93.56 163 VAL A N 1
ATOM 1316 C CA . VAL A 1 163 ? 1.048 15.464 30.672 1.00 93.56 163 VAL A CA 1
ATOM 1317 C C . VAL A 1 163 ? 0.844 15.504 32.190 1.00 93.56 163 VAL A C 1
ATOM 1319 O O . VAL A 1 163 ? 1.556 14.817 32.927 1.00 93.56 163 VAL A O 1
ATOM 1322 N N . LEU A 1 164 ? -0.159 16.245 32.667 1.00 93.06 164 LEU A N 1
ATOM 1323 C CA . LEU A 1 164 ? -0.504 16.308 34.089 1.00 93.06 164 LEU A CA 1
ATOM 1324 C C . LEU A 1 164 ? -0.956 14.947 34.635 1.00 93.06 164 LEU A C 1
ATOM 1326 O O . LEU A 1 164 ? -0.561 14.575 35.741 1.00 93.06 164 LEU A O 1
ATOM 1330 N N . ALA A 1 165 ? -1.720 14.171 33.862 1.00 94.75 165 ALA A N 1
ATOM 1331 C CA . ALA A 1 165 ? -2.145 12.830 34.258 1.00 94.75 165 ALA A CA 1
ATOM 1332 C C . ALA A 1 165 ? -0.945 11.884 34.434 1.00 94.75 165 ALA A C 1
ATOM 1334 O O . ALA A 1 165 ? -0.849 11.175 35.440 1.00 94.75 165 ALA A O 1
ATOM 1335 N N . VAL A 1 166 ? 0.020 11.921 33.510 1.00 95.38 166 VAL A N 1
ATOM 1336 C CA . VAL A 1 166 ? 1.258 11.134 33.614 1.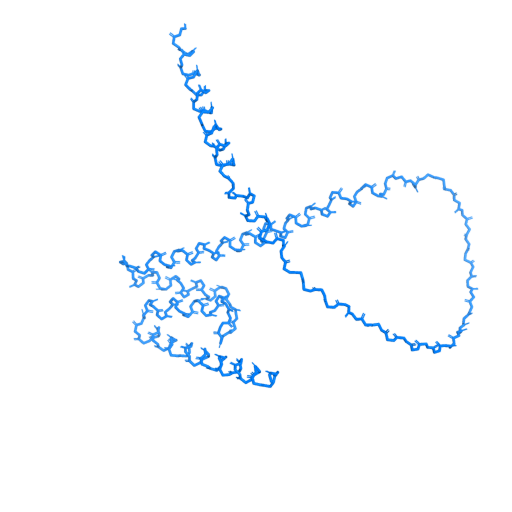00 95.38 166 VAL A CA 1
ATOM 1337 C C . VAL A 1 166 ? 2.070 11.560 34.839 1.00 95.38 166 VAL A C 1
ATOM 1339 O O . VAL A 1 166 ? 2.449 10.709 35.646 1.00 95.38 166 VAL A O 1
ATOM 1342 N N . ALA A 1 167 ? 2.265 12.863 35.053 1.00 94.38 167 ALA A N 1
ATOM 1343 C CA . ALA A 1 167 ? 2.975 13.373 36.227 1.00 94.38 167 ALA A CA 1
ATOM 1344 C C . ALA A 1 167 ? 2.300 12.949 37.544 1.00 94.38 167 ALA A C 1
ATOM 1346 O O . ALA A 1 167 ? 2.970 12.506 38.479 1.00 94.38 167 ALA A O 1
ATOM 1347 N N . PHE A 1 168 ? 0.969 12.995 37.604 1.00 95.00 168 PHE A N 1
ATOM 1348 C CA . PHE A 1 168 ? 0.204 12.556 38.767 1.00 95.00 168 PHE A CA 1
ATOM 1349 C C . PHE A 1 168 ? 0.374 11.056 39.042 1.00 95.00 168 PHE A C 1
ATOM 1351 O O . PHE A 1 168 ? 0.644 10.662 40.179 1.00 95.00 168 PHE A O 1
ATOM 1358 N N . THR A 1 169 ? 0.304 10.204 38.013 1.00 93.38 169 THR A N 1
ATOM 1359 C CA . THR A 1 169 ? 0.558 8.760 38.181 1.00 93.38 169 THR A CA 1
ATOM 1360 C C . THR A 1 169 ? 1.985 8.477 38.653 1.00 93.38 169 THR A C 1
ATOM 1362 O O . THR A 1 169 ? 2.198 7.612 39.508 1.00 93.38 169 THR A O 1
ATOM 1365 N N . MET A 1 170 ? 2.963 9.249 38.172 1.00 93.88 170 MET A N 1
ATOM 1366 C CA . MET A 1 170 ? 4.354 9.154 38.603 1.00 93.88 170 MET A CA 1
ATOM 1367 C C . MET A 1 170 ? 4.524 9.569 40.072 1.00 93.88 170 MET A C 1
ATOM 1369 O O . MET A 1 170 ? 5.197 8.861 40.821 1.00 93.88 170 MET A O 1
ATOM 1373 N N . LEU A 1 171 ? 3.860 10.639 40.523 1.00 91.94 171 LEU A N 1
ATOM 1374 C CA . LEU A 1 171 ? 3.865 11.080 41.924 1.00 91.94 171 LEU A CA 1
ATOM 1375 C C . LEU A 1 171 ? 3.186 10.074 42.857 1.00 91.94 171 LEU A C 1
ATOM 1377 O O . LEU A 1 171 ? 3.705 9.782 43.935 1.00 91.94 171 LEU A O 1
ATOM 1381 N N . LEU A 1 172 ? 2.059 9.490 42.442 1.00 89.56 172 LEU A N 1
ATOM 1382 C CA . LEU A 1 172 ? 1.403 8.429 43.208 1.00 89.56 172 LEU A CA 1
ATOM 1383 C C . LEU A 1 172 ? 2.301 7.194 43.334 1.00 89.56 172 LEU A C 1
ATOM 1385 O O . LEU A 1 172 ? 2.396 6.603 44.414 1.00 89.56 172 LEU A O 1
ATOM 1389 N N . ASN A 1 173 ? 3.004 6.833 42.262 1.00 86.81 173 ASN A N 1
ATOM 1390 C CA . ASN A 1 173 ? 3.980 5.749 42.284 1.00 86.81 173 ASN A CA 1
ATOM 1391 C C . ASN A 1 173 ? 5.205 6.083 43.146 1.00 86.81 173 ASN A C 1
ATOM 1393 O O . ASN A 1 173 ? 5.706 5.209 43.854 1.00 86.81 173 ASN A O 1
ATOM 1397 N N . TYR A 1 174 ? 5.658 7.337 43.147 1.00 87.19 174 TYR A N 1
ATOM 1398 C CA . TYR A 1 174 ? 6.747 7.805 44.001 1.00 87.19 174 TYR A CA 1
ATOM 1399 C C . TYR A 1 174 ? 6.359 7.755 45.486 1.00 87.19 174 TYR A C 1
ATOM 1401 O O . TYR A 1 174 ? 7.083 7.165 46.289 1.00 87.19 174 TYR A O 1
ATOM 1409 N N . ARG A 1 175 ? 5.161 8.241 45.843 1.00 85.94 175 ARG A N 1
ATOM 1410 C CA . ARG A 1 175 ? 4.626 8.185 47.215 1.00 85.94 175 ARG A CA 1
ATOM 1411 C C . ARG A 1 175 ? 4.446 6.750 47.715 1.00 85.94 175 ARG A C 1
ATOM 1413 O O . ARG A 1 175 ? 4.735 6.449 48.870 1.00 85.94 175 ARG A O 1
ATOM 1420 N N . ARG A 1 176 ? 3.996 5.835 46.849 1.00 79.31 176 ARG A N 1
ATOM 1421 C CA . ARG A 1 176 ? 3.883 4.403 47.186 1.00 79.31 176 ARG A CA 1
ATOM 1422 C C . ARG A 1 176 ? 5.240 3.751 47.475 1.00 79.31 176 ARG A C 1
ATOM 1424 O O . ARG A 1 176 ? 5.288 2.795 48.243 1.00 79.31 176 ARG A O 1
ATOM 1431 N N . ARG A 1 177 ? 6.330 4.236 46.869 1.00 75.88 177 ARG A N 1
ATOM 1432 C CA . ARG A 1 177 ? 7.688 3.714 47.098 1.00 75.88 177 ARG A CA 1
ATOM 1433 C C . ARG A 1 177 ? 8.312 4.241 48.389 1.00 75.88 177 ARG A C 1
ATOM 1435 O O . ARG A 1 177 ? 9.003 3.481 49.059 1.00 75.88 177 ARG A O 1
ATOM 1442 N N . THR A 1 178 ? 8.062 5.495 48.758 1.00 68.62 178 THR A N 1
ATOM 1443 C CA . THR A 1 178 ? 8.585 6.075 50.007 1.00 68.62 178 THR A CA 1
ATOM 1444 C C . THR A 1 178 ? 7.855 5.560 51.249 1.00 68.62 178 THR A C 1
ATOM 1446 O O . THR A 1 178 ? 8.498 5.339 52.268 1.00 68.62 178 THR A O 1
ATOM 1449 N N . GLY A 1 179 ? 6.558 5.249 51.151 1.00 65.94 179 GLY A N 1
ATOM 1450 C CA . GLY A 1 179 ? 5.773 4.676 52.256 1.00 65.94 179 GLY A CA 1
ATOM 1451 C C . GLY A 1 179 ? 6.061 3.208 52.611 1.00 65.94 179 GLY A C 1
ATOM 1452 O O . GLY A 1 179 ? 5.421 2.684 53.509 1.00 65.94 179 GLY A O 1
ATOM 1453 N N . ARG A 1 180 ? 6.982 2.523 51.915 1.00 55.72 180 ARG A N 1
ATOM 1454 C CA . ARG A 1 180 ? 7.423 1.147 52.245 1.00 55.72 180 ARG A CA 1
ATOM 1455 C C . ARG A 1 180 ? 8.765 1.093 52.991 1.00 55.72 180 ARG A C 1
ATOM 1457 O O . ARG A 1 180 ? 9.324 0.013 53.142 1.00 55.72 180 ARG A O 1
ATOM 1464 N N . ARG A 1 181 ? 9.333 2.246 53.364 1.00 54.69 181 ARG A N 1
ATOM 1465 C CA . ARG A 1 181 ? 10.640 2.348 54.045 1.00 54.69 181 ARG A CA 1
ATOM 1466 C C . ARG A 1 181 ? 10.559 2.878 55.482 1.00 54.69 181 ARG A C 1
ATOM 1468 O O . ARG A 1 181 ? 11.600 3.176 56.060 1.00 54.69 181 ARG A O 1
ATOM 1475 N N . GLN A 1 182 ? 9.359 2.976 56.043 1.00 48.41 182 GLN A N 1
ATOM 1476 C CA . GLN A 1 182 ? 9.127 3.055 57.487 1.00 48.41 182 GLN A CA 1
ATOM 1477 C C . GLN A 1 182 ? 8.258 1.872 57.890 1.00 48.41 182 GLN A C 1
ATOM 1479 O O . GLN A 1 182 ? 8.466 1.375 59.013 1.00 48.41 182 GLN A O 1
#

pLDDT: mean 70.74, std 20.91, range [28.06, 95.38]

Organism: NCBI:txid49252

InterPro domains:
  IPR006597 Sel1-like repeat [PF08238] (18-29)
  IPR006597 Sel1-like repeat [PF08238] (33-64)
  IPR006597 Sel1-like repeat [SM00671] (33-68)
  IPR011990 Tetratricopeptide-like helical domain superfamily [G3DSA:1.25.40.10] (11-97)
  IPR050767 Sel1/AlgK [PTHR11102] (16-85)

Foldseek 3Di:
DVVVVVVVVVVQLVVQLVLLVVLVVCCVPPVALVSLQVNLVCLCVVRNHDNDNVSSLVSLVSSCVPDPDPCVVVSVVVVVVSVVVVVVVVVVVVVVVVVVVVPPVVPPPPPPDDDDDDDDDDDDDDDDDDDDDDDDDDDDPDDDPVVVVVVVVPDPVVVVVVVVVVVVVVVVVVVVVVVVPD

Radius of gyration: 30.06 Å; chains: 1; bounding box: 82×33×78 Å